Protein 6JDD (pdb70)

Nearest PDB structures (foldseek):
  6jdd-assembly1_A  TM=1.006E+00  e=9.313E-39  Streptomyces sp.
  6jls-assembly1_A  TM=8.413E-01  e=6.497E-11  Streptomyces olivoviridis
  7cfu-assembly1_H  TM=8.054E-01  e=1.277E-10  Streptomyces sparsogenes DSM 40356
  6tgv-assembly1_B  TM=8.167E-01  e=1.317E-09  Mycolicibacterium smegmatis MC2 155
  2ejb-assembly1_A  TM=6.716E-01  e=2.671E-06  Aquifex aeolicus

B-factor: mean 52.78, std 17.5, range [29.99, 150.94]

Secondary structure (DSSP, 8-state):
-----SSSEEEEEE-SSGGGGGHHHHHHHHHHH-TT-EEEEEE-TTGGGTS-HHHHHHH-SS-EEESSTT-TT--GGGGGT-STT-S-EEEEEE-HHHHHHHHTT--SSHHHHHHHH--S-EEEEE--S---HHHHHHHHHGGGSTTEEEPPP------HHHHHHHHHHHHHHTT-

GO terms:
  GO:0016831 carboxy-lyase activity (F, IDA)
  GO:0030651 peptide antibiotic biosynthetic process (P, IDA)

Radius of gyration: 14.7 Å; Cα contacts (8 Å, |Δi|>4): 371; chains: 1; bounding box: 42×34×40 Å

Organism: Streptomyces sp. (NCBI:txid1931)

Sequence (176 aa):
NVEKFEGAELHVHVTGSISAALVPWWIHWLREFQPELVVNVSVTPAASRFLAVRALRHLANGKVWVDSWDDPDVPPEVNSGKSGASECFLVFPATLDTVMRLAQGRADSPALMMLQLTDAPLVIADTFPGSNEIVENNVQTLKLRPNVEFAPRVEVGFNLPGALAAANRMRKEGRS

Solvent-accessible surface area: 8515 Å² total; per-residue (Å²): 204,80,73,101,2,104,10,68,22,0,0,0,0,0,1,21,19,124,22,0,46,97,0,23,153,61,0,85,57,0,58,121,58,6,88,110,1,51,0,4,0,0,0,10,72,29,0,46,188,80,21,50,21,176,40,0,103,153,53,6,63,18,142,9,0,30,4,34,112,131,34,132,73,26,16,115,48,1,85,70,4,114,2,44,68,17,50,0,2,1,1,1,0,0,25,47,92,6,0,23,44,4,14,99,47,113,36,72,9,0,0,0,50,0,0,39,82,7,135,24,16,0,0,0,1,14,20,43,133,39,67,74,135,126,13,94,94,28,41,118,59,7,169,151,46,133,18,16,56,61,3,65,105,115,178,54,0,35,17,1,33,12,0,0,28,2,0,0,88,18,48,103,118,71,170,139

Foldseek 3Di:
DFDAQPDQEAEEEEEQDLCLLVVLVVLLVNCVVPVRYQYEYEYEPNSCVNHPQVSCVVSGRFQYYYFAPPTPSLDPCLQQLDRVPHQEYEHQADELVNLLCLLVQHPRTSNSSNSSNDLHAYEYQYDYPDDDPVSVVSVVSCVVRVRYYYFDDVVGRNDVSSRSVVRSVSSVVVPD

InterPro domains:
  IPR003382 Flavoprotein [PF02441] (12-126)
  IPR036551 Flavin prenyltransferase-like [G3DSA:3.40.50.1950] (1-170)
  IPR036551 Flavin prenyltransferase-like [SSF52507] (6-155)
  IPR053797 Cypemycin cysteine dehydrogenase (decarboxylating)-like [NF033753] (2-182)

Structure (mmCIF, N/CA/C/O backbone):
data_6JDD
#
_entry.id   6JDD
#
_cell.length_a   229.456
_cell.length_b   229.456
_cell.length_c   229.456
_cell.angle_alpha   90.00
_cell.angle_beta   90.00
_cell.angle_gamma   90.00
#
_symmetry.space_group_name_H-M   'F 41 3 2'
#
loop_
_entity.id
_entity.type
_entity.pdbx_description
1 polymer 'Cypemycin cysteine dehydrogenase (decarboxylating)'
2 non-polymer 'FLAVIN-ADENINE DINUCLEOTIDE'
3 non-polymer DI(HYDROXYETHYL)ETHER
4 water water
#
loop_
_atom_site.group_PDB
_atom_site.id
_atom_site.type_symbol
_atom_site.label_atom_id
_atom_site.label_alt_id
_atom_site.label_comp_id
_atom_site.label_asym_id
_atom_site.label_entity_id
_atom_site.label_seq_id
_atom_site.pdbx_PDB_ins_code
_atom_site.Cartn_x
_atom_site.Cartn_y
_atom_site.Cartn_z
_atom_site.occupancy
_atom_site.B_iso_or_equiv
_atom_site.auth_seq_id
_atom_site.auth_comp_id
_atom_site.auth_asym_id
_atom_site.auth_atom_id
_atom_site.pdbx_PDB_model_num
ATOM 1 N N . ASN A 1 2 ? 2.476 9.844 53.221 1.00 109.17 2 ASN A N 1
ATOM 2 C CA . ASN A 1 2 ? 2.918 11.262 52.966 1.00 130.65 2 ASN A CA 1
ATOM 3 C C . ASN A 1 2 ? 2.359 11.735 51.613 1.00 111.30 2 ASN A C 1
ATOM 4 O O . ASN A 1 2 ? 2.949 12.655 51.008 1.00 112.29 2 ASN A O 1
ATOM 9 N N . VAL A 1 3 ? 1.223 11.183 51.178 1.00 100.13 3 VAL A N 1
ATOM 10 C CA . VAL A 1 3 ? 0.646 11.428 49.824 1.00 84.16 3 VAL A CA 1
ATOM 11 C C . VAL A 1 3 ? -0.423 12.524 49.955 1.00 77.79 3 VAL A C 1
ATOM 12 O O . VAL A 1 3 ? -1.348 12.332 50.734 1.00 82.08 3 VAL A O 1
ATOM 16 N N . GLU A 1 4 ? -0.284 13.642 49.240 1.00 72.16 4 GLU A N 1
ATOM 17 C CA . GLU A 1 4 ? -1.247 14.774 49.298 1.00 69.40 4 GLU A CA 1
ATOM 18 C C . GLU A 1 4 ? -1.832 15.041 47.910 1.00 76.03 4 GLU A C 1
ATOM 19 O O . GLU A 1 4 ? -1.203 14.672 46.895 1.00 77.31 4 GLU A O 1
ATOM 25 N N . LYS A 1 5 ? -2.997 15.685 47.908 1.00 71.68 5 LYS A N 1
ATOM 26 C CA . LYS A 1 5 ? -3.791 16.033 46.712 1.00 66.07 5 LYS A CA 1
ATOM 27 C C . LYS A 1 5 ? -3.193 17.266 46.047 1.00 68.77 5 LYS A C 1
ATOM 28 O O . LYS A 1 5 ? -2.677 18.128 46.765 1.00 74.83 5 LYS A O 1
ATOM 34 N N . PHE A 1 6 ? -3.285 17.338 44.722 1.00 64.72 6 PHE A N 1
ATOM 35 C CA . PHE A 1 6 ? -2.884 18.529 43.934 1.00 59.14 6 PHE A CA 1
ATOM 36 C C . PHE A 1 6 ? -3.928 19.623 44.150 1.00 59.39 6 PHE A C 1
ATOM 37 O O . PHE A 1 6 ? -5.083 19.350 43.899 1.00 62.48 6 PHE A O 1
ATOM 45 N N . GLU A 1 7 ? -3.543 20.826 44.567 1.00 70.40 7 GLU A N 1
ATOM 46 C CA . GLU A 1 7 ? -4.550 21.824 45.058 1.00 64.32 7 GLU A CA 1
ATOM 47 C C . GLU A 1 7 ? -5.171 22.595 43.888 1.00 61.06 7 GLU A C 1
ATOM 48 O O . GLU A 1 7 ? -6.060 23.428 44.130 1.00 64.89 7 GLU A O 1
ATOM 54 N N . GLY A 1 8 ? -4.731 22.353 42.656 1.00 63.33 8 GLY A N 1
ATOM 55 C CA . GLY A 1 8 ? -5.404 22.954 41.488 1.00 57.47 8 GLY A CA 1
ATOM 56 C C . GLY A 1 8 ? -6.554 22.101 40.964 1.00 53.04 8 GLY A C 1
ATOM 57 O O . GLY A 1 8 ? -6.764 20.982 41.498 1.00 50.56 8 GLY A O 1
ATOM 58 N N . ALA A 1 9 ? -7.221 22.605 39.910 1.00 51.44 9 ALA A N 1
ATOM 59 C CA . ALA A 1 9 ? -8.413 22.023 39.236 1.00 53.34 9 ALA A CA 1
ATOM 60 C C . ALA A 1 9 ? -8.018 21.109 38.056 1.00 61.07 9 ALA A C 1
ATOM 61 O O . ALA A 1 9 ? -8.666 20.073 37.878 1.00 61.38 9 ALA A O 1
ATOM 63 N N . GLU A 1 10 ? -6.942 21.449 37.360 1.00 53.14 10 GLU A N 1
ATOM 64 C CA . GLU A 1 10 ? -6.549 20.676 36.166 1.00 51.87 10 GLU A CA 1
ATOM 65 C C . GLU A 1 10 ? -5.029 20.614 36.056 1.00 54.65 10 GLU A C 1
ATOM 66 O O . GLU A 1 10 ? -4.401 21.595 36.396 1.00 58.36 10 GLU A O 1
ATOM 72 N N . LEU A 1 11 ? -4.474 19.452 35.719 1.00 50.51 11 LEU A N 1
ATOM 73 C CA . LEU A 1 11 ? -3.041 19.390 35.362 1.00 50.30 11 LEU A CA 1
ATOM 74 C C . LEU A 1 11 ? -2.858 18.648 34.037 1.00 49.40 11 LEU A C 1
ATOM 75 O O . LEU A 1 11 ? -3.804 18.206 33.481 1.00 46.28 11 LEU A O 1
ATOM 80 N N . HIS A 1 12 ? -1.639 18.626 33.540 1.00 45.04 12 HIS A N 1
ATOM 81 C CA . HIS A 1 12 ? -1.233 17.983 32.281 1.00 38.51 12 HIS A CA 1
ATOM 82 C C . HIS A 1 12 ? -0.089 17.032 32.570 1.00 42.26 12 HIS A C 1
ATOM 83 O O . HIS A 1 12 ? 0.836 17.432 33.292 1.00 44.06 12 HIS A O 1
ATOM 90 N N . VAL A 1 13 ? -0.182 15.825 32.026 1.00 41.43 13 VAL A N 1
ATOM 91 C CA . VAL A 1 13 ? 0.865 14.787 32.148 1.00 41.12 13 VAL A CA 1
ATOM 92 C C . VAL A 1 13 ? 1.436 14.576 30.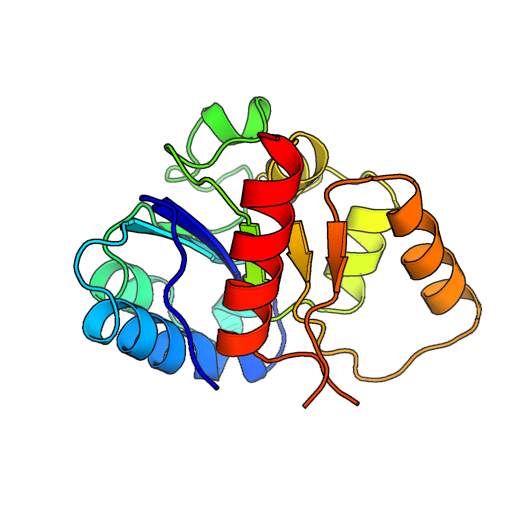754 1.00 41.82 13 VAL A C 1
ATOM 93 O O . VAL A 1 13 ? 0.691 14.319 29.840 1.00 42.20 13 VAL A O 1
ATOM 97 N N . HIS A 1 14 ? 2.740 14.749 30.620 1.00 40.06 14 HIS A N 1
ATOM 98 C CA . HIS A 1 14 ? 3.487 14.506 29.369 1.00 39.78 14 HIS A CA 1
ATOM 99 C C . HIS A 1 14 ? 4.303 13.235 29.545 1.00 37.86 14 HIS A C 1
ATOM 100 O O . HIS A 1 14 ? 5.160 13.187 30.457 1.00 36.24 14 HIS A O 1
ATOM 107 N N . VAL A 1 15 ? 3.967 12.225 28.753 1.00 33.23 15 VAL A N 1
ATOM 108 C CA . VAL A 1 15 ? 4.512 10.846 28.893 1.00 35.71 15 VAL A CA 1
ATOM 109 C C . VAL A 1 15 ? 5.552 10.635 27.803 1.00 35.75 15 VAL A C 1
ATOM 110 O O . VAL A 1 15 ? 5.213 10.847 26.624 1.00 36.73 15 VAL A O 1
ATOM 114 N N . THR A 1 16 ? 6.750 10.171 28.162 1.00 38.80 16 THR A N 1
ATOM 115 C CA . THR A 1 16 ? 7.896 10.020 27.221 1.00 36.30 16 THR A CA 1
ATOM 116 C C . THR A 1 16 ? 8.375 8.570 2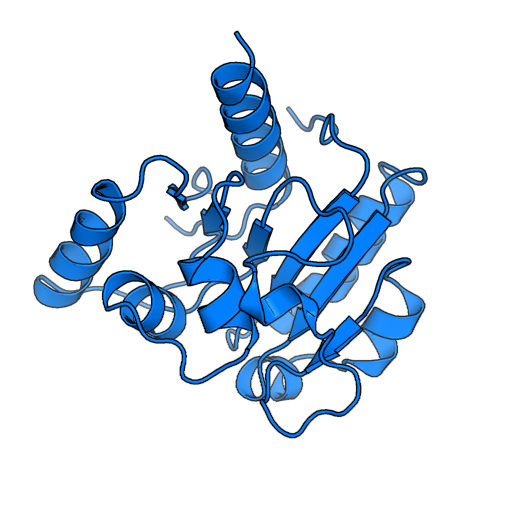7.263 1.00 33.69 16 THR A C 1
ATOM 117 O O . THR A 1 16 ? 7.991 7.870 28.137 1.00 35.86 16 THR A O 1
ATOM 121 N N . GLY A 1 17 ? 9.244 8.195 26.323 1.00 39.03 17 GLY A N 1
ATOM 122 C CA . GLY A 1 17 ? 9.536 6.820 25.875 1.00 36.56 17 GLY A CA 1
ATOM 123 C C . GLY A 1 17 ? 10.505 6.086 26.763 1.00 38.62 17 GLY A C 1
ATOM 124 O O . GLY A 1 17 ? 11.554 5.601 26.295 1.00 44.29 17 GLY A O 1
ATOM 125 N N . SER A 1 18 ? 10.138 5.886 27.997 1.00 39.19 18 SER A N 1
ATOM 126 C CA . SER A 1 18 ? 10.838 4.877 28.805 1.00 44.34 18 SER A CA 1
ATOM 127 C C . SER A 1 18 ? 9.848 3.764 29.125 1.00 44.00 18 SER A C 1
ATOM 128 O O . SER A 1 18 ? 8.605 3.971 29.067 1.00 43.69 18 SER A O 1
ATOM 131 N N . ILE A 1 19 ? 10.380 2.602 29.453 1.00 45.78 19 ILE A N 1
ATOM 132 C CA . ILE A 1 19 ? 9.552 1.414 29.782 1.00 48.57 19 ILE A CA 1
ATOM 133 C C . ILE A 1 19 ? 8.600 1.780 30.939 1.00 48.23 19 ILE A C 1
ATOM 134 O O . ILE A 1 19 ? 7.458 1.294 30.927 1.00 51.01 19 ILE A O 1
ATOM 139 N N . SER A 1 20 ? 8.955 2.712 31.823 1.00 41.63 20 SER A N 1
ATOM 140 C CA . SER A 1 20 ? 8.034 3.233 32.870 1.00 45.30 20 SER A CA 1
ATOM 141 C C . SER A 1 20 ? 6.746 3.788 32.249 1.00 45.11 20 SER A C 1
ATOM 142 O O . SER A 1 20 ? 5.770 3.928 32.967 1.00 44.68 20 SER A O 1
ATOM 145 N N . ALA A 1 21 ? 6.727 4.172 30.979 1.00 44.58 21 ALA A N 1
ATOM 146 C CA . ALA A 1 21 ? 5.477 4.704 30.392 1.00 42.00 21 ALA A CA 1
ATOM 147 C C . ALA A 1 21 ? 4.414 3.615 30.448 1.00 40.09 21 ALA A C 1
ATOM 148 O O . ALA A 1 21 ? 3.291 3.966 30.612 1.00 39.57 21 ALA A O 1
ATOM 150 N N . ALA A 1 22 ? 4.805 2.344 30.366 1.00 43.07 22 ALA A N 1
ATOM 151 C CA . ALA A 1 22 ? 3.875 1.192 30.451 1.00 47.15 22 ALA A CA 1
ATOM 152 C C . ALA A 1 22 ? 3.086 1.226 31.780 1.00 48.50 22 ALA A C 1
ATOM 153 O O . ALA A 1 22 ? 1.930 0.726 31.776 1.00 45.59 22 ALA A O 1
ATOM 155 N N . LEU A 1 23 ? 3.673 1.800 32.835 1.00 43.00 23 LEU A N 1
ATOM 156 C CA . LEU A 1 23 ? 3.101 1.873 34.202 1.00 40.18 23 LE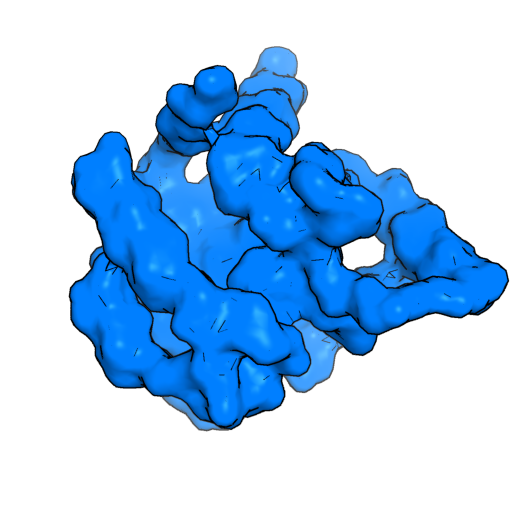U A CA 1
ATOM 157 C C . LEU A 1 23 ? 2.237 3.127 34.400 1.00 43.24 23 LEU A C 1
ATOM 158 O O . LEU A 1 23 ? 1.559 3.192 35.404 1.00 42.75 23 LEU A O 1
ATOM 163 N N . VAL A 1 24 ? 2.252 4.086 33.477 1.00 43.68 24 VAL A N 1
ATOM 164 C CA . VAL A 1 24 ? 1.552 5.383 33.635 1.00 38.95 24 VAL A CA 1
ATOM 165 C C . VAL A 1 24 ? 0.048 5.160 33.678 1.00 44.87 24 VAL A C 1
ATOM 166 O O . VAL A 1 24 ? -0.582 5.779 34.515 1.00 42.36 24 VAL A O 1
ATOM 170 N N . PRO A 1 25 ? -0.604 4.337 32.808 1.00 51.23 25 PRO A N 1
ATOM 171 C CA . PRO A 1 25 ? -2.060 4.155 32.901 1.00 51.69 25 PRO A CA 1
ATOM 172 C C . PRO A 1 25 ? -2.540 3.713 34.296 1.00 46.05 25 PRO A C 1
ATOM 173 O O . PRO A 1 25 ? -3.550 4.211 34.755 1.00 43.58 25 PRO A O 1
ATOM 177 N N . TRP A 1 26 ? -1.773 2.855 34.965 1.00 47.25 26 TRP A N 1
ATOM 178 C CA . TRP A 1 26 ? -2.047 2.493 36.384 1.00 50.20 26 TRP A CA 1
ATOM 179 C C . TRP A 1 26 ? -2.031 3.751 37.280 1.00 50.64 26 TRP A C 1
ATOM 180 O O . TRP A 1 26 ? -3.001 3.957 38.046 1.00 48.82 26 TRP A O 1
ATOM 191 N N . TRP A 1 27 ? -0.987 4.572 37.185 1.00 48.06 27 TRP A N 1
ATOM 192 C CA . TRP A 1 27 ? -0.875 5.838 37.959 1.00 49.58 27 TRP A CA 1
ATOM 193 C C . TRP A 1 27 ? -1.953 6.857 37.577 1.00 46.12 27 TRP A C 1
ATOM 194 O O . TRP A 1 27 ? -2.449 7.542 38.462 1.00 47.85 27 TRP A O 1
ATOM 205 N N . ILE A 1 28 ? -2.279 7.012 36.302 1.00 44.66 28 ILE A N 1
ATOM 206 C CA . ILE A 1 28 ? -3.417 7.889 35.888 1.00 47.16 28 ILE A CA 1
ATOM 207 C C . ILE A 1 28 ? -4.703 7.356 36.544 1.00 53.71 28 ILE A C 1
ATOM 208 O O . ILE A 1 28 ? -5.450 8.165 37.120 1.00 55.79 28 ILE A O 1
ATOM 213 N N . HIS A 1 29 ? -4.960 6.047 36.482 1.00 51.78 29 HIS A N 1
ATOM 214 C CA . HIS A 1 29 ? -6.143 5.430 37.125 1.00 49.36 29 HIS A CA 1
ATOM 215 C C . HIS A 1 29 ? -6.132 5.768 38.620 1.00 51.73 29 HIS A C 1
ATOM 216 O O . HIS A 1 29 ? -7.160 6.228 39.110 1.00 53.11 29 HIS A O 1
ATOM 223 N N . TRP A 1 30 ? -5.000 5.570 39.301 1.00 52.65 30 TRP A N 1
ATOM 224 C CA . TRP A 1 30 ? -4.798 5.934 40.738 1.00 52.15 30 TRP A CA 1
ATOM 225 C C . TRP A 1 30 ? -5.176 7.406 40.997 1.00 55.49 30 TRP A C 1
ATOM 226 O O . TRP A 1 30 ? -6.035 7.687 41.874 1.00 54.72 30 TRP A O 1
ATOM 237 N N . LEU A 1 31 ? -4.578 8.327 40.253 1.00 53.23 31 LEU A N 1
ATOM 238 C CA . LEU A 1 31 ? -4.864 9.768 40.430 1.00 55.00 31 LEU A CA 1
ATOM 239 C C . LEU A 1 31 ? -6.358 10.049 40.185 1.00 55.21 31 LEU A C 1
ATOM 240 O O . LEU A 1 31 ? -6.926 10.826 40.934 1.00 52.78 31 LEU A O 1
ATOM 245 N N . ARG A 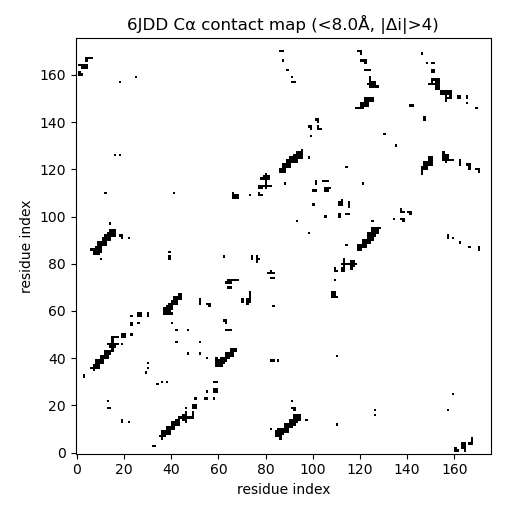1 32 ? -7.008 9.410 39.218 1.00 58.77 32 ARG A N 1
ATOM 246 C CA . ARG A 1 32 ? -8.462 9.655 38.950 1.00 62.93 32 ARG A CA 1
ATOM 247 C C . ARG A 1 32 ? -9.318 9.191 40.141 1.00 56.87 32 ARG A C 1
ATOM 248 O O . ARG A 1 32 ? -10.319 9.837 40.401 1.00 61.34 32 ARG A O 1
ATOM 256 N N . GLU A 1 33 ? -8.965 8.100 40.820 1.00 55.94 33 GLU A N 1
ATOM 257 C CA . GLU A 1 33 ? -9.738 7.571 41.976 1.00 66.84 33 GLU A CA 1
ATOM 258 C C . GLU A 1 33 ? -9.392 8.384 43.224 1.00 68.07 33 GLU A C 1
ATOM 259 O O . GLU A 1 33 ? -10.311 8.787 43.954 1.00 67.45 33 GLU A O 1
ATOM 265 N N . PHE A 1 34 ? -8.106 8.609 43.465 1.00 64.83 34 PHE A N 1
ATOM 266 C CA . PHE A 1 34 ? -7.622 9.462 44.575 1.00 60.48 34 PHE A CA 1
ATOM 267 C C . PHE A 1 34 ? -8.262 10.864 44.514 1.00 62.18 34 PHE A C 1
ATOM 268 O O . PHE A 1 34 ? -8.549 11.431 45.568 1.00 71.71 34 PHE A O 1
ATOM 276 N N . GLN A 1 35 ? -8.513 11.435 43.336 1.00 62.73 35 GLN A N 1
ATOM 277 C CA . GLN A 1 35 ? -8.940 12.862 43.243 1.00 61.43 35 GLN A CA 1
ATOM 278 C C . GLN A 1 35 ? -9.920 13.069 42.087 1.00 59.69 35 GLN A C 1
ATOM 279 O O . GLN A 1 35 ? -9.615 13.761 41.121 1.00 59.39 35 GLN A O 1
ATOM 285 N N . PRO A 1 36 ? -11.155 12.521 42.208 1.00 69.84 36 PRO A N 1
ATOM 286 C CA . PRO A 1 36 ? -12.126 12.480 41.105 1.00 64.83 36 PRO A CA 1
ATOM 287 C C . PRO A 1 36 ? -12.494 13.834 40.483 1.00 52.67 36 PRO A C 1
ATOM 288 O O . PRO A 1 36 ? -12.904 13.873 39.372 1.00 58.89 36 PRO A O 1
ATOM 292 N N . GLU A 1 37 ? -12.268 14.918 41.208 1.00 64.39 37 GLU A N 1
ATOM 293 C CA . GLU A 1 37 ? -12.664 16.258 40.712 1.00 67.86 37 GLU A CA 1
ATOM 294 C C . GLU A 1 37 ? -11.584 16.840 39.804 1.00 63.44 37 GLU A C 1
ATOM 295 O O . GLU A 1 37 ? -11.878 17.790 39.090 1.00 59.52 37 GLU A O 1
ATOM 301 N N . LEU A 1 38 ? -10.387 16.270 39.846 1.00 55.16 38 LEU A N 1
ATOM 302 C CA . LEU A 1 38 ? -9.233 16.759 39.057 1.00 53.41 38 LEU A CA 1
ATOM 303 C C . LEU A 1 38 ? -9.432 16.444 37.577 1.00 49.12 38 LEU A C 1
ATOM 304 O O . LEU A 1 38 ? -9.731 15.308 37.275 1.00 51.40 38 LEU A O 1
ATOM 309 N N . VAL A 1 39 ? -9.271 17.427 36.700 1.00 49.25 39 VAL A N 1
ATOM 310 C CA . VAL A 1 39 ? -9.195 17.193 35.231 1.00 54.45 39 VAL A CA 1
ATOM 311 C C . VAL A 1 39 ? -7.738 16.905 34.843 1.00 55.48 39 VAL A C 1
ATOM 312 O O . VAL A 1 39 ? -6.882 17.760 35.081 1.00 50.42 39 VAL A O 1
ATOM 316 N N . VAL A 1 40 ? -7.483 15.746 34.242 1.00 51.74 40 VAL A N 1
ATOM 317 C CA . VAL A 1 40 ? -6.125 15.276 33.870 1.00 43.38 40 VAL A CA 1
ATOM 318 C C . VAL A 1 40 ? -6.049 15.249 32.347 1.00 46.28 40 VAL A C 1
ATOM 319 O O . VAL A 1 40 ? -6.742 14.449 31.725 1.00 43.37 40 VAL A O 1
ATOM 323 N N . ASN A 1 41 ? -5.238 16.120 31.779 1.00 48.46 41 ASN A N 1
ATOM 324 C CA . ASN A 1 41 ? -4.863 16.098 30.345 1.00 46.65 41 ASN A CA 1
ATOM 325 C C . ASN A 1 41 ? -3.585 15.277 30.176 1.00 44.70 41 ASN A C 1
ATOM 326 O O . ASN A 1 41 ? -2.773 15.231 31.092 1.00 44.34 41 ASN A O 1
ATOM 331 N N . VAL A 1 42 ? -3.428 14.640 29.030 1.00 41.06 42 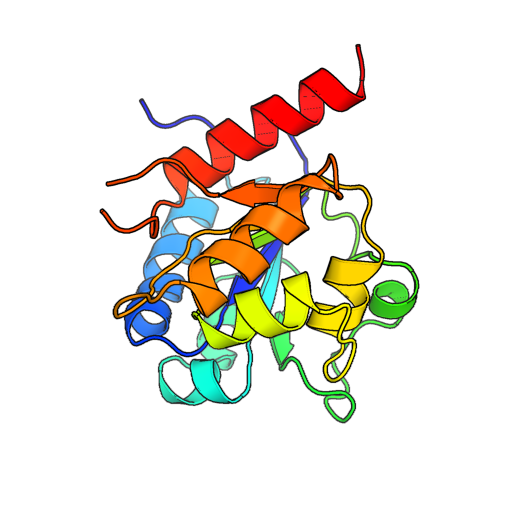VAL A N 1
ATOM 332 C CA . VAL A 1 42 ? -2.262 13.760 28.781 1.00 40.78 42 VAL A CA 1
ATOM 333 C C . VAL A 1 42 ? -1.780 13.930 27.343 1.00 42.00 42 VAL A C 1
ATOM 334 O O . VAL A 1 42 ? -2.599 13.909 26.406 1.00 43.67 42 VAL A O 1
ATOM 338 N N . SER A 1 43 ? -0.482 14.112 27.202 1.00 40.70 43 SER A N 1
ATOM 339 C CA . SER A 1 43 ? 0.233 14.090 25.901 1.00 42.39 43 SER A CA 1
ATOM 340 C C . SER A 1 43 ? 1.181 12.888 25.912 1.00 36.12 43 SER A C 1
ATOM 341 O O . SER A 1 43 ? 1.691 12.527 26.961 1.00 37.04 43 SER A O 1
ATOM 344 N N . VAL A 1 44 ? 1.365 12.254 24.781 1.00 36.56 44 VAL A N 1
ATOM 345 C CA . VAL A 1 44 ? 2.169 11.012 24.721 1.00 36.93 44 VAL A CA 1
ATOM 346 C C . VAL A 1 44 ? 3.080 11.113 23.501 1.00 36.22 44 VAL A C 1
ATOM 347 O O . VAL A 1 44 ? 2.597 11.343 22.416 1.00 41.27 44 VAL A O 1
ATOM 351 N N . THR A 1 45 ? 4.367 10.895 23.669 1.00 39.76 45 THR A N 1
ATOM 352 C CA . THR A 1 45 ? 5.345 10.985 22.562 1.00 45.70 45 THR A CA 1
ATOM 353 C C . THR A 1 45 ? 5.201 9.730 21.741 1.00 43.52 45 THR A C 1
ATOM 354 O O . THR A 1 45 ? 4.819 8.705 22.269 1.00 40.81 45 THR A O 1
ATOM 358 N N . PRO A 1 46 ? 5.517 9.802 20.436 1.00 48.30 46 PRO A N 1
ATOM 359 C CA . PRO A 1 46 ? 5.559 8.614 19.599 1.00 41.71 46 PRO A CA 1
ATOM 360 C C . PRO A 1 46 ? 6.314 7.470 20.328 1.00 41.88 46 PRO A C 1
ATOM 361 O O . PRO A 1 46 ? 5.836 6.396 20.390 1.00 49.66 46 PRO A O 1
ATOM 365 N N . ALA A 1 47 ? 7.500 7.748 20.858 1.00 46.02 47 ALA A N 1
ATOM 366 C CA . ALA A 1 47 ? 8.307 6.718 21.537 1.00 45.78 47 ALA A CA 1
ATOM 367 C C . ALA A 1 47 ? 7.448 6.086 22.626 1.00 46.58 47 ALA A C 1
ATOM 368 O O . ALA A 1 47 ? 7.392 4.873 22.728 1.00 47.97 47 ALA A O 1
ATOM 370 N N . ALA A 1 48 ? 6.817 6.889 23.470 1.00 41.59 48 ALA A N 1
ATOM 371 C CA . ALA A 1 48 ? 6.054 6.364 24.634 1.00 46.54 48 ALA A CA 1
ATOM 372 C C . ALA A 1 48 ? 4.885 5.510 24.134 1.00 48.28 48 ALA A C 1
ATOM 373 O O . ALA A 1 48 ? 4.443 4.600 24.836 1.00 49.23 48 ALA A O 1
ATOM 375 N N . SER A 1 49 ? 4.387 5.820 22.950 1.00 48.12 49 SER A N 1
ATOM 376 C CA . SER A 1 49 ? 3.221 5.138 22.340 1.00 53.06 49 SER A CA 1
ATOM 377 C C . SER A 1 49 ? 3.651 3.738 21.893 1.00 45.77 49 SER A C 1
ATOM 378 O O . SER A 1 49 ? 2.787 3.005 21.572 1.00 54.81 49 SER A O 1
ATOM 381 N N . ARG A 1 50 ? 4.927 3.386 21.948 1.00 45.50 50 ARG A N 1
ATOM 382 C CA . ARG A 1 50 ? 5.393 1.993 21.716 1.00 48.01 50 ARG A CA 1
ATOM 383 C C . ARG A 1 50 ? 5.327 1.219 23.028 1.00 50.78 50 ARG A C 1
ATOM 384 O O . ARG A 1 50 ? 5.550 0.021 22.969 1.00 49.53 50 ARG A O 1
ATOM 392 N N . PHE A 1 51 ? 5.143 1.900 24.167 1.00 49.48 51 PHE A N 1
ATOM 393 C CA . PHE A 1 51 ? 5.171 1.245 25.504 1.00 45.61 51 PHE A CA 1
ATOM 394 C C . PHE A 1 51 ? 3.811 1.306 26.193 1.00 41.31 51 PHE A C 1
ATOM 395 O O . PHE A 1 51 ? 3.612 0.576 27.179 1.00 42.92 51 PHE A O 1
ATOM 403 N N . LEU A 1 52 ? 2.907 2.134 25.685 1.00 39.88 52 LEU A N 1
ATOM 404 C CA . LEU A 1 52 ? 1.514 2.147 26.179 1.00 45.94 52 LEU A CA 1
ATOM 405 C C . LEU A 1 52 ? 0.557 2.398 25.018 1.00 45.13 52 LEU A C 1
ATOM 406 O O . LEU A 1 52 ? 1.025 2.641 23.913 1.00 45.95 52 LEU A O 1
ATOM 411 N N . ALA A 1 53 ? -0.744 2.300 25.274 1.00 43.42 53 ALA A N 1
ATOM 412 C CA . ALA A 1 53 ? -1.778 2.548 24.263 1.00 45.76 53 ALA A CA 1
ATOM 413 C C . ALA A 1 53 ? -2.447 3.888 24.582 1.00 45.65 53 ALA A C 1
ATOM 414 O O . ALA A 1 53 ? -3.038 4.037 25.674 1.00 46.93 53 ALA A O 1
ATOM 416 N N . VAL A 1 54 ? -2.399 4.817 23.630 1.00 45.27 54 VAL A N 1
ATOM 417 C CA . VAL A 1 54 ? -3.074 6.133 23.801 1.00 48.07 54 VAL A CA 1
ATOM 418 C C . VAL A 1 54 ? -4.569 5.901 24.055 1.00 48.30 54 VAL A C 1
ATOM 419 O O . VAL A 1 54 ? -5.172 6.691 24.830 1.00 44.77 54 VAL A O 1
ATOM 423 N N . ARG A 1 55 ? -5.148 4.902 23.381 1.00 52.95 55 ARG A N 1
ATOM 424 C CA . ARG A 1 55 ? -6.598 4.587 23.497 1.00 53.62 55 ARG A CA 1
ATOM 425 C C . ARG A 1 55 ? -6.972 4.375 24.968 1.00 44.32 55 ARG A C 1
ATOM 426 O O . ARG A 1 55 ? -8.008 4.920 25.398 1.00 43.49 55 ARG A O 1
ATOM 434 N N . ALA A 1 56 ? -6.157 3.612 25.701 1.00 39.72 56 ALA A N 1
ATOM 435 C CA . ALA A 1 56 ? -6.433 3.325 27.119 1.00 45.27 56 ALA A CA 1
ATOM 436 C C . ALA A 1 56 ? -6.456 4.640 27.933 1.00 50.65 56 ALA A C 1
ATOM 437 O O . ALA A 1 56 ? -7.336 4.787 28.815 1.00 47.28 56 ALA A O 1
ATOM 439 N N . LEU A 1 57 ? -5.584 5.597 27.624 1.00 47.40 57 LEU A N 1
ATOM 440 C CA . LEU A 1 57 ? -5.546 6.893 28.335 1.00 49.07 57 LEU A CA 1
ATOM 441 C C . LEU A 1 57 ? -6.806 7.699 27.999 1.00 46.02 57 LEU A C 1
ATOM 442 O O . LEU A 1 57 ? -7.307 8.424 28.872 1.00 49.78 57 LEU A O 1
ATOM 447 N N . ARG A 1 58 ? -7.255 7.646 26.751 1.00 50.75 58 ARG A N 1
ATOM 448 C CA . ARG A 1 58 ? -8.512 8.339 26.388 1.00 51.46 58 ARG A CA 1
ATOM 449 C C . ARG A 1 58 ? -9.625 7.860 27.330 1.00 49.37 58 ARG A C 1
ATOM 450 O O . ARG A 1 58 ? -10.494 8.669 27.629 1.00 52.92 58 ARG A O 1
ATOM 458 N N . HIS A 1 59 ? -9.616 6.599 27.764 1.00 48.91 59 HIS A N 1
ATOM 459 C CA . HIS A 1 59 ? -10.626 6.046 28.710 1.00 47.16 59 HIS A CA 1
ATOM 460 C C . HIS A 1 59 ? -10.272 6.441 30.146 1.00 53.96 59 HIS A C 1
ATOM 461 O O . HIS A 1 59 ? -11.150 6.888 30.865 1.00 54.22 59 HIS A O 1
ATOM 468 N N . LEU A 1 60 ? -9.021 6.316 30.567 1.00 51.03 60 LEU A N 1
ATOM 469 C CA . LEU A 1 60 ? -8.700 6.504 31.997 1.00 45.29 60 LEU A CA 1
ATOM 470 C C . LEU A 1 60 ? -8.638 7.992 32.355 1.00 48.34 60 LEU A C 1
ATOM 471 O O . LEU A 1 60 ? -8.895 8.306 33.500 1.00 52.35 60 LEU A O 1
ATOM 476 N N . ALA A 1 61 ? -8.297 8.871 31.415 1.00 54.72 61 ALA A N 1
ATOM 477 C CA . ALA A 1 61 ? -8.102 10.311 31.676 1.00 51.75 61 ALA A CA 1
ATOM 478 C C . ALA A 1 61 ? -9.361 11.064 31.283 1.00 47.56 61 ALA A C 1
ATOM 479 O O . ALA A 1 61 ? -9.889 10.786 30.229 1.00 54.73 61 ALA A O 1
ATOM 481 N N . ASN A 1 62 ? -9.740 12.058 32.062 1.00 50.85 62 ASN A N 1
ATOM 482 C CA . ASN A 1 62 ? -10.989 12.820 31.850 1.00 49.14 62 ASN A CA 1
ATOM 483 C C . ASN A 1 62 ? -10.734 14.095 31.047 1.00 49.05 62 ASN A C 1
ATOM 484 O O . ASN A 1 62 ? -11.688 14.729 30.680 1.00 49.70 62 ASN A O 1
ATOM 489 N N . GLY A 1 63 ? -9.480 14.471 30.817 1.00 50.60 63 GLY A N 1
ATOM 490 C CA . GLY A 1 63 ? -9.135 15.685 30.047 1.00 50.75 63 GLY A CA 1
ATOM 491 C C . GLY A 1 63 ? -8.833 15.345 28.605 1.00 45.38 63 GLY A C 1
ATOM 492 O O . GLY A 1 63 ? -9.180 14.276 28.219 1.00 57.94 63 GLY A O 1
ATOM 493 N N . LYS A 1 64 ? -8.170 16.215 27.852 1.00 45.72 64 LYS A N 1
ATOM 494 C CA . LYS A 1 64 ? -7.773 15.939 26.445 1.00 48.15 64 LYS A CA 1
ATOM 495 C C . LYS A 1 64 ? -6.583 14.992 26.421 1.00 46.22 64 LYS A C 1
ATOM 496 O O . LYS A 1 64 ? -5.716 15.077 27.334 1.00 45.76 64 LYS A O 1
ATOM 502 N N . VAL A 1 65 ? -6.572 14.100 25.445 1.00 41.92 65 VAL A N 1
ATOM 503 C CA . VAL A 1 65 ? -5.438 13.162 25.280 1.00 42.62 65 VAL A CA 1
ATOM 504 C C . VAL A 1 65 ? -4.976 13.303 23.845 1.00 45.84 65 VAL A C 1
ATOM 505 O O . VAL A 1 65 ? -5.811 13.344 22.968 1.00 48.22 65 VAL A O 1
ATOM 509 N N . TRP A 1 66 ? -3.683 13.460 23.642 1.00 45.06 66 TRP A N 1
ATOM 510 C CA . TRP A 1 66 ? -3.125 13.637 22.283 1.00 38.07 66 TRP A CA 1
ATOM 511 C C . TRP A 1 66 ? -1.704 13.090 22.167 1.00 41.87 66 TRP A C 1
ATOM 512 O O . TRP A 1 66 ? -0.959 13.023 23.165 1.00 46.57 66 TRP A O 1
ATOM 523 N N . VAL A 1 67 ? -1.377 12.671 20.960 1.00 41.72 67 VAL A N 1
ATOM 524 C CA . VAL A 1 67 ? -0.006 12.270 20.602 1.00 42.90 67 VAL A CA 1
ATOM 525 C C . VAL A 1 67 ? 0.778 13.544 20.322 1.00 45.80 67 VAL A C 1
ATOM 526 O O . VAL A 1 67 ? 0.222 14.467 19.687 1.00 41.76 67 VAL A O 1
ATOM 530 N N . ASP A 1 68 ? 1.993 13.591 20.862 1.00 40.60 68 ASP A N 1
ATOM 531 C CA . ASP A 1 68 ? 2.891 14.763 20.802 1.00 44.63 68 ASP A CA 1
ATOM 532 C C . ASP A 1 68 ? 3.537 14.857 19.390 1.00 43.13 68 ASP A C 1
ATOM 533 O O . ASP A 1 68 ? 4.687 14.436 19.183 1.00 39.76 68 ASP A O 1
ATOM 538 N N . SER A 1 69 ? 2.769 15.356 18.443 1.00 43.04 69 SER A N 1
ATOM 539 C CA . SER A 1 69 ? 3.197 15.365 16.997 1.00 49.04 69 SER A CA 1
ATOM 540 C C . SER A 1 69 ? 2.465 16.497 16.312 1.00 43.32 69 SER A C 1
ATOM 541 O O . SER A 1 69 ? 1.293 16.670 16.588 1.00 41.07 69 SER A O 1
ATOM 544 N N . TRP A 1 70 ? 3.176 17.260 15.505 1.00 49.70 70 TRP A N 1
ATOM 545 C CA . TRP A 1 70 ? 2.579 18.470 14.887 1.00 52.49 70 TRP A CA 1
ATOM 546 C C . TRP A 1 70 ? 1.481 18.105 13.886 1.00 51.88 70 TRP A C 1
ATOM 547 O O . TRP A 1 70 ? 0.659 18.986 13.648 1.00 59.56 70 TRP A O 1
ATOM 558 N N . ASP A 1 71 ? 1.485 16.868 13.372 1.00 54.67 71 ASP A N 1
ATOM 559 C CA . ASP A 1 71 ? 0.445 16.286 12.475 1.00 60.81 71 ASP A CA 1
ATOM 560 C C . ASP A 1 71 ? -0.723 15.630 13.206 1.00 58.13 71 ASP A C 1
ATOM 561 O O . ASP A 1 71 ? -1.621 15.198 12.543 1.00 69.40 71 ASP A O 1
ATOM 566 N N . ASP A 1 72 ? -0.716 15.470 14.512 1.00 59.23 72 ASP A N 1
ATOM 567 C CA . ASP A 1 72 ? -1.890 14.835 15.164 1.00 60.13 72 ASP A CA 1
ATOM 568 C C . ASP A 1 72 ? -3.017 15.861 15.188 1.00 62.59 72 ASP A C 1
ATOM 569 O O . ASP A 1 72 ? -2.832 17.001 15.609 1.00 67.65 72 ASP A O 1
ATOM 574 N N . PRO A 1 73 ? -4.209 15.530 14.666 1.00 71.94 73 PRO A N 1
ATOM 575 C CA . PRO A 1 73 ? -5.313 16.486 14.721 1.00 69.05 73 PRO A CA 1
ATOM 576 C C . PRO A 1 73 ? -5.870 16.780 16.129 1.00 55.32 73 PRO A C 1
ATOM 577 O O . PRO A 1 73 ? -6.571 17.733 16.297 1.00 64.73 73 PRO A O 1
ATOM 581 N N . ASP A 1 74 ? -5.544 15.994 17.143 1.00 60.40 74 ASP A N 1
ATOM 582 C CA . ASP A 1 74 ? -6.096 16.249 18.502 1.00 64.38 74 ASP A CA 1
ATOM 583 C C . ASP A 1 74 ? -5.262 17.302 19.235 1.00 59.51 74 ASP A C 1
ATOM 584 O O . ASP A 1 74 ? -5.666 17.702 20.356 1.00 51.32 74 ASP A O 1
ATOM 589 N N . VAL A 1 75 ? -4.136 17.721 18.659 1.00 58.87 75 VAL A N 1
ATOM 590 C CA . VAL A 1 75 ? -3.218 18.652 19.364 1.00 53.93 75 VAL A CA 1
ATOM 591 C C . VAL A 1 75 ? -3.960 19.966 19.543 1.00 46.34 75 VAL A C 1
ATOM 592 O O . VAL A 1 75 ? -4.361 20.575 18.561 1.00 54.91 75 VAL A O 1
ATOM 596 N N . PRO A 1 76 ? -4.180 20.440 20.783 1.00 47.57 76 PRO A N 1
ATOM 597 C CA . PRO A 1 76 ? -4.944 21.666 20.993 1.00 52.14 76 PRO A CA 1
ATOM 598 C C . PRO A 1 76 ? -4.139 22.877 20.557 1.00 52.57 76 PRO A C 1
ATOM 599 O O . PRO A 1 76 ? -2.920 22.881 20.656 1.00 53.96 76 PRO A O 1
ATOM 603 N N . PRO A 1 77 ? -4.796 23.918 20.022 1.00 57.66 77 PRO A N 1
ATOM 604 C CA . PRO A 1 77 ? -4.076 25.089 19.534 1.00 54.59 77 PRO A CA 1
ATOM 605 C C . PRO A 1 77 ? -3.290 25.859 20.605 1.00 52.10 77 PRO A C 1
ATOM 606 O O . PRO A 1 77 ? -2.248 26.394 20.253 1.00 56.23 77 PRO A O 1
ATOM 610 N N . GLU A 1 78 ? -3.761 25.849 21.855 1.00 45.16 78 GLU A N 1
ATOM 611 C CA . GLU A 1 78 ? -3.146 26.620 22.972 1.00 47.01 78 GLU A CA 1
ATOM 612 C C . GLU A 1 78 ? -1.761 26.097 23.390 1.00 51.34 78 GLU A C 1
ATOM 613 O O . GLU A 1 78 ? -1.101 26.789 24.190 1.00 51.35 78 GLU A O 1
ATOM 619 N N . VAL A 1 79 ? -1.285 24.978 22.840 1.00 46.52 79 VAL A N 1
ATOM 620 C CA . VAL A 1 79 ? 0.153 24.616 23.010 1.00 50.07 79 VAL A CA 1
ATOM 621 C C . VAL A 1 79 ? 1.021 25.807 22.554 1.00 48.37 79 VAL A C 1
ATOM 622 O O . VAL A 1 79 ? 2.080 26.008 23.144 1.00 47.98 79 VAL A O 1
ATOM 626 N N . ASN A 1 80 ? 0.619 26.583 21.553 1.00 48.93 80 ASN A N 1
ATOM 627 C CA . ASN A 1 80 ? 1.456 27.699 21.018 1.00 47.36 80 ASN A CA 1
ATOM 628 C C . ASN A 1 80 ? 1.398 28.913 21.972 1.00 47.57 80 ASN A C 1
ATOM 629 O O . ASN A 1 80 ? 2.056 29.902 21.664 1.00 53.79 80 ASN A O 1
ATOM 634 N N . SER A 1 81 ? 0.687 28.838 23.105 1.00 47.08 81 SER A N 1
ATOM 635 C CA . SER A 1 81 ? 0.716 29.861 24.190 1.00 42.69 81 SER A CA 1
ATOM 636 C C . SER A 1 81 ? 1.165 29.251 25.503 1.00 46.00 81 SER A C 1
ATOM 637 O O . SER A 1 81 ? 0.939 29.887 26.558 1.00 48.24 81 SER A O 1
ATOM 640 N N . GLY A 1 82 ? 1.689 28.034 25.464 1.00 44.71 82 GLY A N 1
ATOM 641 C CA . GLY A 1 82 ? 2.204 27.372 26.672 1.00 45.49 82 GLY A CA 1
ATOM 642 C C . GLY A 1 82 ? 1.105 26.886 27.580 1.00 43.68 82 GLY A C 1
ATOM 643 O O . GLY A 1 82 ? 1.335 26.810 28.787 1.00 48.97 82 GLY A O 1
ATOM 644 N N . LYS A 1 83 ? -0.027 26.493 27.011 1.00 44.25 83 LYS A N 1
ATOM 645 C CA . LYS A 1 83 ? -1.164 25.991 27.812 1.00 52.78 83 LYS A CA 1
ATOM 646 C C . LYS A 1 83 ? -1.591 24.600 27.342 1.00 51.01 83 LYS A 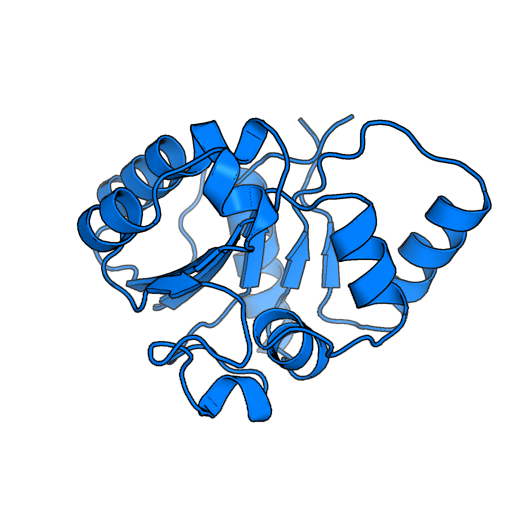C 1
ATOM 647 O O . LYS A 1 83 ? -1.246 24.183 26.208 1.00 49.88 83 LYS A O 1
ATOM 653 N N . SER A 1 84 ? -2.296 23.910 28.235 1.00 50.54 84 SER A N 1
ATOM 654 C CA . SER A 1 84 ? -3.029 22.645 27.981 1.00 49.30 84 SER A CA 1
ATOM 655 C C . SER A 1 84 ? -4.368 22.769 28.700 1.00 50.54 84 SER A C 1
ATOM 656 O O . SER A 1 84 ? -4.416 22.558 29.908 1.00 48.56 84 SER A O 1
ATOM 659 N N . GLY A 1 85 ? -5.401 23.183 27.974 1.00 46.80 85 GLY A N 1
ATOM 660 C CA . GLY A 1 85 ? -6.715 23.503 28.569 1.00 53.48 85 GLY A CA 1
ATOM 661 C C . GLY A 1 85 ? -6.557 24.547 29.666 1.00 50.68 85 GLY A C 1
ATOM 662 O O . GLY A 1 85 ? -6.021 25.622 29.382 1.00 50.91 85 GLY A O 1
ATOM 663 N N . ALA A 1 86 ? -6.980 24.227 30.887 1.00 47.91 86 ALA A N 1
ATOM 664 C CA . ALA A 1 86 ? -6.729 25.066 32.081 1.00 45.81 86 ALA A CA 1
ATOM 665 C C . ALA A 1 86 ? -5.770 24.368 33.047 1.00 51.70 86 ALA A C 1
ATOM 666 O O . ALA A 1 86 ? -5.921 24.599 34.261 1.00 54.39 86 ALA A O 1
ATOM 668 N N . SER A 1 87 ? -4.819 23.567 32.552 1.00 52.94 87 SER A N 1
ATOM 669 C CA . SER A 1 87 ? -3.769 22.923 33.399 1.00 52.10 87 SER A CA 1
ATOM 670 C C . SER A 1 87 ? -3.009 23.993 34.199 1.00 50.37 87 SER A C 1
ATOM 671 O O . SER A 1 87 ? -2.612 25.034 33.610 1.00 43.40 87 SER A O 1
ATOM 674 N N . GLU A 1 88 ? -2.807 23.711 35.483 1.00 47.21 88 GLU A N 1
ATOM 675 C CA . GLU A 1 88 ? -2.109 24.603 36.433 1.00 53.10 88 GLU A CA 1
ATOM 676 C C . GLU A 1 88 ? -0.721 24.051 36.764 1.00 52.45 88 GLU A C 1
ATOM 677 O O . GLU A 1 88 ? 0.071 24.743 37.426 1.00 57.53 88 GLU A O 1
ATOM 683 N N . CYS A 1 89 ? -0.424 22.825 36.373 1.00 49.95 89 CYS A N 1
ATOM 684 C CA . CYS A 1 89 ? 0.976 22.351 36.398 1.00 49.65 89 CYS A CA 1
ATOM 685 C C . CYS A 1 89 ? 1.189 21.336 35.275 1.00 46.98 89 CYS A C 1
ATOM 686 O O . CYS A 1 89 ? 0.225 20.942 34.629 1.00 47.48 89 CYS A O 1
ATOM 689 N N . PHE A 1 90 ? 2.442 20.990 35.031 1.00 43.34 90 PHE A N 1
ATOM 690 C CA . PHE A 1 90 ? 2.880 20.094 33.937 1.00 43.01 90 PHE A CA 1
ATOM 691 C C . PHE A 1 90 ? 3.862 19.089 34.517 1.00 42.24 90 PHE A C 1
ATOM 692 O O . PHE A 1 90 ? 4.849 19.498 35.095 1.00 46.53 90 PHE A O 1
ATOM 700 N N . LEU A 1 91 ? 3.519 17.814 34.441 1.00 43.96 91 LEU A N 1
ATOM 701 C CA . LEU A 1 91 ? 4.358 16.729 34.996 1.00 42.72 91 LEU A CA 1
ATOM 702 C C . LEU A 1 91 ? 4.878 15.940 33.803 1.00 44.13 91 LEU A C 1
ATOM 703 O O . LEU A 1 91 ? 4.065 15.443 33.052 1.00 48.90 91 LEU A O 1
ATOM 708 N N . VAL A 1 92 ? 6.188 15.856 33.645 1.00 39.19 92 VAL A N 1
ATOM 709 C CA . VAL A 1 92 ? 6.825 14.973 32.637 1.00 37.86 92 VAL A CA 1
ATOM 710 C C . VAL A 1 92 ? 7.111 13.626 33.311 1.00 41.16 92 VAL A C 1
ATOM 711 O O . VAL A 1 92 ? 8.013 13.532 34.115 1.00 41.42 92 VAL A O 1
ATOM 715 N N . PHE A 1 93 ? 6.294 12.633 32.995 1.00 44.38 93 PHE A N 1
ATOM 716 C CA . PHE A 1 93 ? 6.092 11.421 33.820 1.00 43.52 93 PHE A CA 1
ATOM 717 C C . PHE A 1 93 ? 5.880 10.232 32.902 1.00 44.27 93 PHE A C 1
ATOM 718 O O . PHE A 1 93 ? 4.817 10.125 32.303 1.00 47.40 93 PHE A O 1
ATOM 726 N N . PRO A 1 94 ? 6.895 9.390 32.635 1.00 38.85 94 PRO A N 1
ATOM 727 C CA . PRO A 1 94 ? 8.288 9.689 32.947 1.00 40.01 94 PRO A CA 1
ATOM 728 C C . PRO A 1 94 ? 8.982 10.630 31.955 1.00 43.26 94 PRO A C 1
ATOM 729 O O . PRO A 1 94 ? 8.417 10.931 30.916 1.00 35.89 94 PRO A O 1
ATOM 733 N N . ALA A 1 95 ? 10.198 11.065 32.308 1.00 46.03 95 ALA A N 1
ATOM 734 C CA . ALA A 1 95 ? 11.011 11.973 31.476 1.00 39.38 95 ALA A CA 1
ATOM 735 C C . ALA A 1 95 ? 12.275 11.261 31.081 1.00 36.25 95 ALA A C 1
ATOM 736 O O . ALA A 1 95 ? 13.051 10.964 31.927 1.00 39.73 95 ALA A O 1
ATOM 738 N N . THR A 1 96 ? 12.423 11.022 29.796 1.00 38.76 96 THR A N 1
ATOM 739 C CA . THR A 1 96 ? 13.674 10.474 29.223 1.00 40.72 96 THR A CA 1
ATOM 740 C C . THR A 1 96 ? 14.803 11.523 29.343 1.00 41.96 96 THR A C 1
ATOM 741 O O . THR A 1 96 ? 14.546 12.745 29.376 1.00 34.91 96 THR A O 1
ATOM 745 N N . LEU A 1 97 ? 16.024 11.023 29.253 1.00 41.72 97 LEU A N 1
ATOM 746 C CA . LEU A 1 97 ? 17.266 11.823 29.055 1.00 39.09 97 LEU A CA 1
ATOM 747 C C . LEU A 1 97 ? 17.072 12.755 27.865 1.00 40.94 97 LEU A C 1
ATOM 748 O O . LEU A 1 97 ? 17.261 13.956 28.059 1.00 35.44 97 LEU A O 1
ATOM 753 N N . ASP A 1 98 ? 16.572 12.224 26.742 1.00 38.10 98 ASP A N 1
ATOM 754 C CA . ASP A 1 98 ? 16.471 13.010 25.511 1.00 36.09 98 ASP A CA 1
ATOM 755 C C . ASP A 1 98 ? 15.412 14.105 25.686 1.00 32.64 98 ASP A C 1
ATOM 756 O O . ASP A 1 98 ? 15.588 15.184 25.125 1.00 34.08 98 ASP A O 1
ATOM 761 N N . THR A 1 99 ? 14.324 13.831 26.361 1.00 34.10 99 THR A N 1
ATOM 762 C CA . THR A 1 99 ? 13.254 14.861 26.474 1.00 41.36 99 THR A CA 1
ATOM 763 C C . THR A 1 99 ? 13.859 16.013 27.284 1.00 38.52 99 THR A C 1
ATOM 764 O O . THR A 1 99 ? 13.671 17.186 26.908 1.00 35.52 99 THR A O 1
ATOM 768 N N . VAL A 1 100 ? 14.605 15.679 28.332 1.00 39.74 100 VAL A N 1
ATOM 769 C CA . VAL A 1 100 ? 15.224 16.702 29.216 1.00 38.00 100 VAL A CA 1
ATOM 770 C C . VAL A 1 100 ? 16.316 17.482 28.480 1.00 36.53 100 VAL A C 1
ATOM 771 O O . VAL A 1 100 ? 16.330 18.674 28.636 1.00 33.57 100 VAL A O 1
ATOM 775 N N . MET A 1 101 ? 17.145 16.830 27.663 1.00 31.27 101 MET A N 1
ATOM 776 C CA . MET A 1 101 ? 18.107 17.552 26.810 1.00 30.35 101 MET A CA 1
ATOM 777 C C . MET A 1 101 ? 17.370 18.542 25.869 1.00 36.52 101 MET A C 1
ATOM 778 O O . MET A 1 101 ? 17.773 19.691 25.772 1.00 35.78 101 MET A O 1
ATOM 783 N N . ARG A 1 102 ? 16.305 18.073 25.211 1.00 34.47 102 ARG A N 1
ATOM 784 C CA . ARG A 1 102 ? 15.527 18.923 24.268 1.00 33.41 102 ARG A CA 1
ATOM 785 C C . ARG A 1 102 ? 14.953 20.139 25.007 1.00 33.45 102 ARG A C 1
ATOM 786 O O . ARG A 1 102 ? 14.947 21.239 24.419 1.00 36.04 102 ARG A O 1
ATOM 794 N N . LEU A 1 103 ? 14.491 19.938 26.245 1.00 35.40 103 LEU A N 1
ATOM 795 C CA . LEU A 1 103 ? 13.893 21.014 27.066 1.00 38.97 103 LEU A CA 1
ATOM 796 C C . LEU A 1 103 ? 14.983 22.024 27.453 1.00 36.01 103 LEU A C 1
ATOM 797 O O . LEU A 1 103 ? 14.806 23.207 27.264 1.00 33.50 103 LEU A O 1
ATOM 802 N N . ALA A 1 104 ? 16.104 21.512 27.934 1.00 36.71 104 ALA A N 1
ATOM 803 C CA . ALA A 1 104 ? 17.303 22.279 28.314 1.00 39.82 104 ALA A CA 1
ATOM 804 C C . ALA A 1 104 ? 17.853 23.063 27.128 1.00 38.99 104 ALA A C 1
ATOM 805 O O . ALA A 1 104 ? 18.641 23.955 27.356 1.00 39.46 104 ALA A O 1
ATOM 807 N N . GLN A 1 105 ? 17.490 22.704 25.900 1.00 37.08 105 GLN A N 1
ATOM 808 C CA . GLN A 1 105 ? 18.120 23.318 24.719 1.00 34.58 105 GLN A CA 1
ATOM 809 C C . GLN A 1 105 ? 17.096 24.193 23.988 1.00 36.00 105 GLN A C 1
ATOM 810 O O . GLN A 1 105 ? 17.362 24.615 22.847 1.00 38.11 105 GLN A O 1
ATOM 816 N N . GLY A 1 106 ? 15.951 24.423 24.595 1.00 32.80 106 GLY A N 1
ATOM 817 C CA . GLY A 1 106 ? 14.971 25.352 23.997 1.00 39.17 106 GLY A CA 1
ATOM 818 C C . GLY A 1 106 ? 14.251 24.790 22.777 1.00 37.41 106 GLY A C 1
ATOM 819 O O . GLY A 1 106 ? 13.538 25.539 22.124 1.00 35.21 106 GLY A O 1
ATOM 820 N N . ARG A 1 107 ? 14.322 23.491 22.556 1.00 38.93 107 ARG A N 1
ATOM 821 C CA . ARG A 1 107 ? 13.728 22.867 21.353 1.00 37.61 107 ARG A CA 1
ATOM 822 C C . ARG A 1 107 ? 12.196 22.923 21.433 1.00 35.97 107 ARG A C 1
ATOM 823 O O . ARG A 1 107 ? 11.623 22.787 22.513 1.00 36.64 107 ARG A O 1
ATOM 831 N N . ALA A 1 108 ? 11.578 23.173 20.266 1.00 37.15 108 ALA A N 1
ATOM 832 C CA . ALA A 1 108 ? 10.114 23.161 20.082 1.00 37.37 108 ALA A CA 1
ATOM 833 C C . ALA A 1 108 ? 9.756 22.254 18.903 1.00 36.62 108 ALA A C 1
ATOM 834 O O . ALA A 1 108 ? 8.882 22.651 18.139 1.00 38.85 108 ALA A O 1
ATOM 836 N N . ASP A 1 109 ? 10.414 21.099 18.765 1.00 37.77 109 ASP A N 1
ATOM 837 C CA . ASP A 1 109 ? 10.235 20.198 17.577 1.00 44.08 109 ASP A CA 1
ATOM 838 C C . ASP A 1 109 ? 9.053 19.218 17.790 1.00 44.28 109 ASP A C 1
ATOM 839 O O . ASP A 1 109 ? 8.900 18.218 17.028 1.00 43.71 109 ASP A O 1
ATOM 844 N N . SER A 1 110 ? 8.276 19.441 18.843 1.00 39.14 110 SER A N 1
ATOM 845 C CA . SER A 1 110 ? 7.014 18.723 19.107 1.00 40.22 110 SER A CA 1
ATOM 846 C C . SER A 1 110 ? 6.097 19.695 19.813 1.00 39.14 110 SER A C 1
ATOM 847 O O . SER A 1 110 ? 6.533 20.643 20.404 1.00 37.11 110 SER A O 1
ATOM 850 N N . PRO A 1 111 ? 4.786 19.591 19.644 1.00 42.94 111 PRO A N 1
ATOM 851 C CA . PRO A 1 111 ? 3.899 20.582 20.258 1.00 38.27 111 PRO A CA 1
ATOM 852 C C . PRO A 1 111 ? 3.963 20.592 21.783 1.00 36.14 111 PRO A C 1
ATOM 853 O O . PRO A 1 111 ? 3.774 21.615 22.310 1.00 40.98 111 PRO A O 1
ATOM 857 N N . ALA A 1 112 ? 4.203 19.446 22.434 1.00 35.80 112 ALA A N 1
ATOM 858 C CA . ALA A 1 112 ? 4.390 19.356 23.904 1.00 39.02 112 ALA A CA 1
ATOM 859 C C . ALA A 1 112 ? 5.645 20.139 24.286 1.00 38.73 112 ALA A C 1
ATOM 860 O O . ALA A 1 112 ? 5.660 20.794 25.301 1.00 35.66 112 ALA A O 1
ATOM 862 N N . LEU A 1 113 ? 6.684 20.086 23.469 1.00 41.96 113 LEU A N 1
ATOM 863 C CA . LEU A 1 113 ? 7.900 20.844 23.832 1.00 40.35 113 LEU A CA 1
ATOM 864 C C . LEU A 1 113 ? 7.687 22.338 23.609 1.00 38.78 113 LEU A C 1
ATOM 865 O O . LEU A 1 113 ? 8.193 23.088 24.409 1.00 39.80 113 LEU A O 1
ATOM 870 N N . MET A 1 114 ? 6.967 22.736 22.562 1.00 37.59 114 MET A N 1
ATOM 871 C CA . MET A 1 114 ? 6.603 24.164 22.414 1.00 39.75 114 MET A CA 1
ATOM 872 C C . MET A 1 114 ? 5.892 24.585 23.710 1.00 41.53 114 MET A C 1
ATOM 873 O O . MET A 1 114 ? 6.272 25.569 24.306 1.00 43.62 114 MET A O 1
ATOM 878 N N . MET A 1 115 ? 4.915 23.778 24.115 1.00 42.50 115 MET A N 1
ATOM 879 C CA . MET A 1 115 ? 4.061 24.027 25.289 1.00 38.83 115 MET A CA 1
ATOM 880 C C . MET A 1 115 ? 4.940 24.181 26.528 1.00 38.12 115 MET A C 1
ATOM 881 O O . MET A 1 115 ? 4.781 25.158 27.232 1.00 38.94 115 MET A O 1
ATOM 886 N N . LEU A 1 116 ? 5.865 23.253 26.756 1.00 34.05 116 LEU A N 1
ATOM 887 C CA . LEU A 1 116 ? 6.712 23.246 27.959 1.00 35.84 116 LEU A CA 1
ATOM 888 C C . LEU A 1 116 ? 7.700 24.432 27.895 1.00 42.15 116 LEU A C 1
ATOM 889 O O . LEU A 1 116 ? 8.037 24.961 28.944 1.00 42.25 116 LEU A O 1
ATOM 894 N N . GLN A 1 117 ? 8.166 24.829 26.698 1.00 41.34 117 GLN A N 1
ATOM 895 C CA . GLN A 1 117 ? 9.011 26.034 26.563 1.00 40.02 117 GLN A CA 1
ATOM 896 C C . GLN A 1 117 ? 8.201 27.275 26.977 1.00 43.02 117 GLN A C 1
ATOM 897 O O . GLN A 1 117 ? 8.803 28.184 27.572 1.00 42.52 117 GLN A O 1
ATOM 903 N N . LEU A 1 118 ? 6.907 27.363 26.679 1.00 40.63 118 LEU A N 1
ATOM 904 C CA . LEU A 1 118 ? 6.185 28.648 26.794 1.00 39.37 118 LEU A CA 1
ATOM 905 C C . LEU A 1 118 ? 5.478 28.753 28.147 1.00 40.14 118 LEU A C 1
ATOM 906 O O . LEU A 1 118 ? 5.135 29.862 28.576 1.00 43.94 118 LEU A O 1
ATOM 911 N N . THR A 1 119 ? 5.267 27.654 28.841 1.00 43.34 119 THR A N 1
ATOM 912 C CA . THR A 1 119 ? 4.478 27.726 30.088 1.00 45.47 119 THR A CA 1
ATOM 913 C C . THR A 1 119 ? 5.290 28.501 31.136 1.00 49.03 119 THR A C 1
ATOM 914 O O . THR A 1 119 ? 6.536 28.395 31.146 1.00 46.97 119 THR A O 1
ATOM 918 N N . ASP A 1 120 ? 4.571 29.230 31.982 1.00 50.56 120 ASP A N 1
ATOM 919 C CA . ASP A 1 120 ? 5.063 29.811 33.261 1.00 50.47 120 ASP A CA 1
ATOM 920 C C . ASP A 1 120 ? 4.651 28.944 34.445 1.00 51.17 120 ASP A C 1
ATOM 921 O O . ASP A 1 120 ? 5.145 29.215 35.541 1.00 49.62 120 ASP A O 1
ATOM 926 N N . ALA A 1 121 ? 3.741 27.994 34.254 1.00 48.34 121 ALA A N 1
ATOM 927 C CA . ALA A 1 121 ? 3.216 27.162 35.355 1.00 43.53 121 ALA A CA 1
ATOM 928 C C . ALA A 1 121 ? 4.336 26.265 35.884 1.00 41.11 121 ALA A C 1
ATOM 929 O O . ALA A 1 121 ? 5.338 26.001 35.212 1.00 43.47 121 ALA A O 1
ATOM 931 N N . PRO A 1 122 ? 4.186 25.751 37.125 1.00 42.12 122 PRO A N 1
ATOM 932 C CA . PRO A 1 122 ? 5.104 24.744 37.650 1.00 41.87 122 PRO A CA 1
ATOM 933 C C . PRO A 1 122 ? 5.247 23.553 36.693 1.00 46.49 122 PRO A C 1
ATOM 934 O O . PRO A 1 122 ? 4.294 23.029 36.241 1.00 44.82 122 PRO A O 1
ATOM 938 N N . LEU A 1 123 ? 6.488 23.205 36.401 1.00 52.47 123 LEU A N 1
ATOM 939 C CA . LEU A 1 123 ? 6.881 22.116 35.484 1.00 40.34 123 LEU A CA 1
ATOM 940 C C . LEU A 1 123 ? 7.737 21.159 36.277 1.00 40.47 123 LEU A C 1
ATOM 941 O O . LEU A 1 123 ? 8.821 21.540 36.631 1.00 45.79 123 LEU A O 1
ATOM 946 N N . VAL A 1 124 ? 7.251 19.962 36.535 1.00 44.24 124 VAL A N 1
ATOM 947 C CA . VAL A 1 124 ? 7.983 18.951 37.342 1.00 41.61 124 VAL A CA 1
ATOM 948 C C . VAL A 1 124 ? 8.409 17.804 36.443 1.00 38.05 124 VAL A C 1
ATOM 949 O O . VAL A 1 124 ? 7.623 17.321 35.669 1.00 41.96 124 VAL A O 1
ATOM 953 N N . ILE A 1 125 ? 9.638 17.374 36.630 1.00 38.92 125 ILE A N 1
ATOM 954 C CA . ILE A 1 125 ? 10.298 16.388 35.745 1.00 40.52 125 ILE A CA 1
ATOM 955 C C . ILE A 1 125 ? 10.575 15.138 36.565 1.00 45.21 125 ILE A C 1
ATOM 956 O O . ILE A 1 125 ? 11.450 15.170 37.472 1.00 41.48 125 ILE A O 1
ATOM 961 N N . ALA A 1 126 ? 9.856 14.086 36.216 1.00 40.05 126 ALA A N 1
ATOM 962 C CA . ALA A 1 126 ? 10.007 12.769 36.831 1.00 40.62 126 ALA A CA 1
ATOM 963 C C . ALA A 1 126 ? 10.946 11.975 35.933 1.00 43.81 126 ALA A C 1
ATOM 964 O O . ALA A 1 126 ? 10.504 11.083 35.217 1.00 50.25 126 ALA A O 1
ATOM 966 N N . ASP A 1 127 ? 12.230 12.317 36.025 1.00 46.80 127 ASP A N 1
ATOM 967 C CA . ASP A 1 127 ? 13.301 11.759 35.175 1.00 45.19 127 ASP A CA 1
ATOM 968 C C . ASP A 1 127 ? 13.430 10.249 35.438 1.00 45.37 127 ASP A C 1
ATOM 969 O O . ASP A 1 127 ? 13.418 9.815 36.593 1.00 46.85 127 ASP A O 1
ATOM 974 N N . THR A 1 128 ? 13.638 9.520 34.347 1.00 51.06 128 THR A N 1
ATOM 975 C CA . THR A 1 128 ? 14.059 8.098 34.294 1.00 48.75 128 THR A CA 1
ATOM 976 C C . THR A 1 128 ? 15.255 8.027 33.345 1.00 47.24 128 THR A C 1
ATOM 977 O O . THR A 1 128 ? 15.034 7.650 32.214 1.00 51.72 128 THR A O 1
ATOM 981 N N . PHE A 1 129 ? 16.461 8.412 33.785 1.00 53.25 129 PHE A N 1
ATOM 982 C CA . PHE A 1 129 ? 17.707 8.372 32.960 1.00 50.85 129 PHE A CA 1
ATOM 983 C C . PHE A 1 129 ? 18.377 7.022 33.155 1.00 46.18 129 PHE A C 1
ATOM 984 O O . PHE A 1 129 ? 18.596 6.599 34.258 1.00 47.58 129 PHE A O 1
ATOM 992 N N . PRO A 1 130 ? 18.857 6.352 32.107 1.00 49.00 130 PRO A N 1
ATOM 993 C CA . PRO A 1 130 ? 19.641 5.146 32.306 1.00 45.44 130 PRO A CA 1
ATOM 994 C C . PRO A 1 130 ? 20.989 5.431 32.992 1.00 48.39 130 PRO A C 1
ATOM 995 O O . PRO A 1 130 ? 21.621 4.502 33.460 1.00 49.58 130 PRO A O 1
ATOM 999 N N . GLY A 1 131 ? 21.425 6.691 32.992 1.00 48.88 131 GLY A N 1
ATOM 1000 C CA . GLY A 1 131 ? 22.811 7.075 33.302 1.00 48.11 131 GLY A CA 1
ATOM 1001 C C . GLY A 1 131 ? 23.079 8.531 32.931 1.00 54.76 131 GLY A C 1
ATOM 1002 O O . GLY A 1 131 ? 22.106 9.266 32.561 1.00 48.81 131 GLY A O 1
ATOM 1003 N N . SER A 1 132 ? 24.340 8.975 33.072 1.00 48.30 132 SER A N 1
ATOM 1004 C CA . SER A 1 132 ? 24.686 10.404 32.890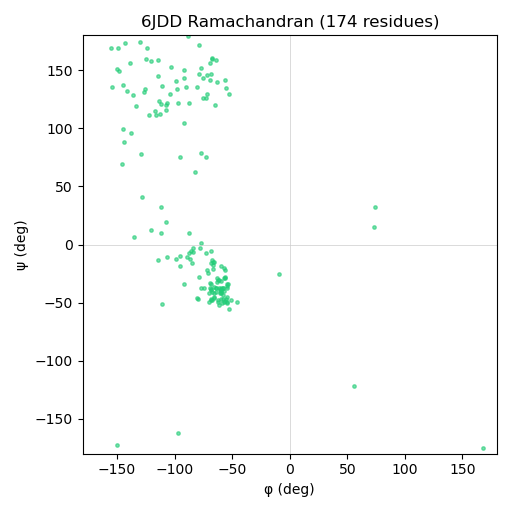 1.00 43.91 132 SER A CA 1
ATOM 1005 C C . SER A 1 132 ? 26.151 10.595 32.497 1.00 41.62 132 SER A C 1
ATOM 1006 O O . SER A 1 132 ? 26.910 9.661 32.435 1.00 41.68 132 SER A O 1
ATOM 1009 N N . ASN A 1 133 ? 26.494 11.804 32.097 1.00 44.54 133 ASN A N 1
ATOM 1010 C CA . ASN A 1 133 ? 27.912 12.196 31.934 1.00 41.25 133 ASN A CA 1
ATOM 1011 C C . ASN A 1 133 ? 27.987 13.691 32.222 1.00 39.89 133 ASN A C 1
ATOM 1012 O O . ASN A 1 133 ? 26.965 14.283 32.554 1.00 42.99 133 ASN A O 1
ATOM 1017 N N . GLU A 1 134 ? 29.133 14.291 31.986 1.00 37.17 134 GLU A N 1
ATOM 1018 C CA . GLU A 1 134 ? 29.403 15.704 32.367 1.00 46.66 134 GLU A CA 1
ATOM 1019 C C . GLU A 1 134 ? 28.549 16.651 31.511 1.00 45.40 134 GLU A C 1
ATOM 1020 O O . GLU A 1 134 ? 28.102 17.704 32.041 1.00 47.64 134 GLU A O 1
ATOM 1026 N N . ILE A 1 135 ? 28.315 16.274 30.260 1.00 37.43 135 ILE A N 1
ATOM 1027 C CA . ILE A 1 135 ? 27.607 17.137 29.299 1.00 36.74 135 ILE A CA 1
ATOM 1028 C C . ILE A 1 135 ? 26.116 17.084 29.604 1.00 40.41 135 ILE A C 1
ATOM 1029 O O . ILE A 1 135 ? 25.463 18.117 29.594 1.00 44.75 135 ILE A O 1
ATOM 1034 N N . VAL A 1 136 ? 25.621 15.920 29.978 1.00 38.00 136 VAL A N 1
ATOM 1035 C CA . VAL A 1 136 ? 24.197 15.775 30.402 1.00 40.83 136 VAL A CA 1
ATOM 1036 C C . VAL A 1 136 ? 23.953 16.630 31.658 1.00 39.18 136 VAL A C 1
ATOM 1037 O O . VAL A 1 136 ? 22.977 17.347 31.724 1.00 41.69 136 VAL A O 1
ATOM 1041 N N . GLU A 1 137 ? 24.834 16.525 32.641 1.00 41.86 137 GLU A N 1
ATOM 1042 C CA . GLU A 1 137 ? 24.718 17.237 33.937 1.00 41.95 137 GLU A CA 1
ATOM 1043 C C . GLU A 1 137 ? 24.704 18.741 33.627 1.00 37.61 137 GLU A C 1
ATOM 1044 O O . GLU A 1 137 ? 23.950 19.440 34.298 1.00 41.87 137 GLU A O 1
ATOM 1050 N N . ASN A 1 138 ? 25.491 19.198 32.645 1.00 34.01 138 ASN A N 1
ATOM 1051 C CA . ASN A 1 138 ? 25.515 20.650 32.338 1.00 39.89 138 ASN A CA 1
ATOM 1052 C C . ASN A 1 138 ? 24.174 21.108 31.798 1.00 40.28 138 ASN A C 1
ATOM 1053 O O . ASN A 1 138 ? 23.695 22.190 32.221 1.00 40.67 138 ASN A O 1
ATOM 1058 N N . ASN A 1 139 ? 23.632 20.347 30.872 1.00 41.72 139 ASN A N 1
ATOM 1059 C CA . ASN A 1 139 ? 22.279 20.574 30.272 1.00 41.50 139 ASN A CA 1
ATOM 1060 C C . ASN A 1 139 ? 21.154 20.538 31.335 1.00 36.90 139 ASN A C 1
ATOM 1061 O O . ASN A 1 139 ? 20.299 21.417 31.300 1.00 39.34 139 ASN A O 1
ATOM 1066 N N . VAL A 1 140 ? 21.205 19.617 32.280 1.00 36.61 140 VAL A N 1
ATOM 1067 C CA . VAL A 1 140 ? 20.311 19.642 33.483 1.00 38.84 140 VAL A CA 1
ATOM 1068 C C . VAL A 1 140 ? 20.482 20.915 34.352 1.00 43.56 140 VAL A C 1
ATOM 1069 O O . VAL A 1 140 ? 19.427 21.429 34.828 1.00 38.38 140 VAL A O 1
ATOM 1073 N N . GLN A 1 141 ? 21.733 21.384 34.578 1.00 44.13 141 GLN A N 1
ATOM 1074 C CA . GLN A 1 141 ? 22.003 22.650 35.318 1.00 43.85 141 GLN A CA 1
ATOM 1075 C C . GLN A 1 141 ? 21.317 23.786 34.544 1.00 41.51 141 GLN A C 1
ATOM 1076 O O . GLN A 1 141 ? 20.803 24.735 35.194 1.00 46.99 141 GLN A O 1
ATOM 1082 N N . THR A 1 142 ? 21.377 23.771 33.224 1.00 34.61 142 THR A N 1
ATOM 1083 C CA . THR A 1 142 ? 20.828 24.889 32.411 1.00 33.60 142 THR A CA 1
ATOM 1084 C C . THR A 1 142 ? 19.356 25.130 32.738 1.00 42.70 142 THR A C 1
ATOM 1085 O O . THR A 1 142 ? 18.871 26.289 32.621 1.00 38.99 142 THR A O 1
ATOM 1089 N N . LEU A 1 143 ? 18.660 24.089 33.168 1.00 42.43 143 LEU A N 1
ATOM 1090 C CA . LEU A 1 143 ? 17.227 24.252 33.484 1.00 43.18 143 LEU A CA 1
ATOM 1091 C C . LEU A 1 143 ? 17.003 25.140 34.729 1.00 45.79 143 LEU A C 1
ATOM 1092 O O . LEU A 1 143 ? 15.891 25.670 34.861 1.00 46.71 143 LEU A O 1
ATOM 1097 N N . LYS A 1 144 ? 18.011 25.401 35.577 1.00 43.12 144 LYS A N 1
ATOM 1098 C CA . LYS A 1 144 ? 17.834 26.361 36.694 1.00 45.11 144 LYS A CA 1
ATOM 1099 C C . LYS A 1 144 ? 17.635 27.786 36.173 1.00 44.57 144 LYS A C 1
ATOM 1100 O O . LYS A 1 144 ? 17.165 28.610 36.968 1.00 47.26 144 LYS A O 1
ATOM 1106 N N . LEU A 1 145 ? 17.924 28.090 34.901 1.00 42.40 145 LEU A N 1
ATOM 1107 C CA . LEU A 1 145 ? 17.621 29.442 3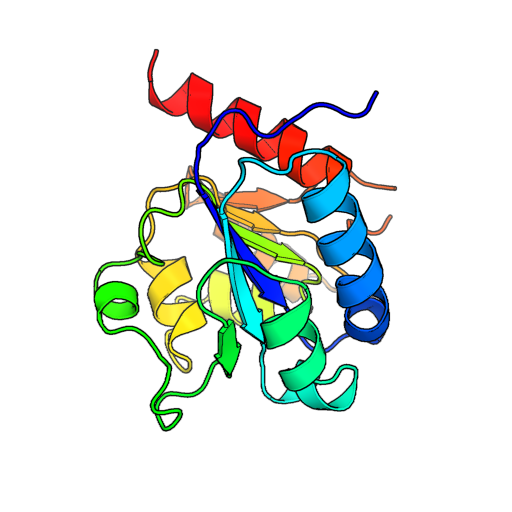4.344 1.00 44.67 145 LEU A CA 1
ATOM 1108 C C . LEU A 1 145 ? 16.104 29.696 34.288 1.00 50.83 145 LEU A C 1
ATOM 1109 O O . LEU A 1 145 ? 15.678 30.881 34.091 1.00 49.87 145 LEU A O 1
ATOM 1114 N N . ARG A 1 146 ? 15.317 28.630 34.427 1.00 45.50 146 ARG A N 1
ATOM 1115 C CA . ARG A 1 146 ? 13.844 28.728 34.390 1.00 48.72 146 ARG A CA 1
ATOM 1116 C C . ARG A 1 146 ? 13.319 28.525 35.799 1.00 46.33 146 ARG A C 1
ATOM 1117 O O . ARG A 1 146 ? 13.503 27.475 36.405 1.00 47.00 146 ARG A O 1
ATOM 1125 N N . PRO A 1 147 ? 12.613 29.531 36.346 1.00 49.00 147 PRO A N 1
ATOM 1126 C CA . PRO A 1 147 ? 12.213 29.469 37.742 1.00 46.43 147 PRO A CA 1
ATOM 1127 C C . PRO A 1 147 ? 11.114 28.430 37.969 1.00 47.92 147 PRO A C 1
ATOM 1128 O O . PRO A 1 147 ? 11.005 27.921 39.017 1.00 48.08 147 PRO A O 1
ATOM 1132 N N . ASN A 1 148 ? 10.342 28.095 36.951 1.00 50.48 148 ASN A N 1
ATOM 1133 C CA . ASN A 1 148 ? 9.167 27.202 37.133 1.00 43.69 148 ASN A CA 1
ATOM 1134 C C . ASN A 1 148 ? 9.564 25.722 37.045 1.00 44.74 148 ASN A C 1
ATOM 1135 O O . ASN A 1 148 ? 8.709 24.893 37.256 1.00 51.30 148 ASN A O 1
ATOM 1140 N N . VAL A 1 149 ? 10.805 25.377 36.729 1.00 44.72 149 VAL A N 1
ATOM 1141 C CA . VAL A 1 149 ? 11.158 23.956 36.467 1.00 43.35 149 VAL A CA 1
ATOM 1142 C C . VAL A 1 149 ? 11.767 23.333 37.711 1.00 43.49 149 VAL A C 1
ATOM 1143 O O . VAL A 1 149 ? 12.670 23.921 38.236 1.00 47.22 149 VAL A O 1
ATOM 1147 N N . GLU A 1 150 ? 11.341 22.139 38.092 1.00 43.84 150 GLU A N 1
ATOM 1148 C CA . GLU A 1 150 ? 11.983 21.318 39.151 1.00 45.81 150 GLU A CA 1
ATOM 1149 C C . GLU A 1 150 ? 12.019 19.851 38.737 1.00 45.94 150 GLU A C 1
ATOM 1150 O O . GLU A 1 150 ? 11.166 19.419 37.984 1.00 46.04 150 GLU A O 1
ATOM 1156 N N . PHE A 1 151 ? 12.948 19.102 39.307 1.00 43.79 151 PHE A N 1
ATOM 1157 C CA . PHE A 1 151 ? 12.965 17.629 39.237 1.00 43.65 151 PHE A CA 1
ATOM 1158 C C . PHE A 1 151 ? 12.220 17.097 40.446 1.00 46.30 151 PHE A C 1
ATOM 1159 O O . PHE A 1 151 ? 12.279 17.653 41.476 1.00 46.91 151 PHE A O 1
ATOM 1167 N N . ALA A 1 152 ? 11.496 16.019 40.263 1.00 52.61 152 ALA A N 1
ATOM 1168 C CA . ALA A 1 152 ? 10.621 15.462 41.303 1.00 54.73 152 ALA A CA 1
ATOM 1169 C C . ALA A 1 152 ? 11.522 14.905 42.382 1.00 54.44 152 ALA A C 1
ATOM 1170 O O . ALA A 1 152 ? 12.664 14.578 42.080 1.00 55.76 152 ALA A O 1
ATOM 1172 N N . PRO A 1 153 ? 11.019 14.781 43.631 1.00 59.35 153 PRO A N 1
ATOM 1173 C CA . PRO A 1 153 ? 11.736 14.085 44.695 1.00 60.59 153 PRO A CA 1
ATOM 1174 C C . PRO A 1 153 ? 12.086 12.633 44.293 1.00 68.94 153 PRO A C 1
ATOM 1175 O O . PRO A 1 153 ? 11.265 11.962 43.623 1.00 77.80 153 PRO A O 1
ATOM 1179 N N . ARG A 1 154 ? 13.284 12.191 44.703 1.00 65.53 154 ARG A N 1
ATOM 1180 C CA . ARG A 1 154 ? 13.836 10.843 44.412 1.00 65.58 154 ARG A CA 1
ATOM 1181 C C . ARG A 1 154 ? 12.965 9.762 45.075 1.00 80.22 154 ARG A C 1
ATOM 1182 O O . ARG A 1 154 ? 12.212 10.098 46.054 1.00 76.30 154 ARG A O 1
ATOM 1190 N N . VAL A 1 155 ? 13.053 8.522 44.558 1.00 98.73 155 VAL A N 1
ATOM 1191 C CA . VAL A 1 155 ? 12.576 7.272 45.241 1.00 106.44 155 VAL A CA 1
ATOM 1192 C C . VAL A 1 155 ? 13.629 6.157 45.114 1.00 106.66 155 VAL A C 1
ATOM 1193 O O . VAL A 1 155 ? 14.192 6.006 44.005 1.00 99.72 155 VAL A O 1
ATOM 1197 N N . GLU A 1 167 ? 17.312 7.018 43.456 1.00 100.63 167 GLU A N 1
ATOM 1198 C CA . GLU A 1 167 ? 18.219 7.588 42.427 1.00 102.63 167 GLU A CA 1
ATOM 1199 C C . GLU A 1 167 ? 17.391 8.041 41.214 1.00 106.50 167 GLU A C 1
ATOM 1200 O O . GLU A 1 167 ? 17.853 8.960 40.461 1.00 92.33 167 GLU A O 1
ATOM 1206 N N . VAL A 1 168 ? 16.213 7.428 41.027 1.00 94.23 168 VAL A N 1
ATOM 1207 C CA . VAL A 1 168 ? 15.253 7.789 39.940 1.00 95.83 168 VAL A CA 1
ATOM 1208 C C . VAL A 1 168 ? 14.068 8.610 40.502 1.00 74.19 168 VAL A C 1
ATOM 1209 O O . VAL A 1 168 ? 13.695 8.470 41.715 1.00 72.07 168 VAL A O 1
ATOM 1213 N N . GLY A 1 169 ? 13.492 9.433 39.618 1.00 64.01 169 GLY A N 1
ATOM 1214 C CA . GLY A 1 169 ? 12.457 10.434 39.915 1.00 53.73 169 GLY A CA 1
ATOM 1215 C C . GLY A 1 169 ? 11.075 10.058 39.413 1.00 49.44 169 GLY A C 1
ATOM 1216 O O . GLY A 1 169 ? 10.235 10.953 39.377 1.00 52.83 169 GLY A O 1
ATOM 1217 N N . PHE A 1 170 ? 10.819 8.777 39.127 1.00 56.32 170 PHE A N 1
ATOM 1218 C CA . PHE A 1 170 ? 9.478 8.254 38.725 1.00 60.74 170 PHE A CA 1
ATOM 1219 C C . PHE A 1 170 ? 8.523 8.226 39.923 1.00 52.88 170 PHE A C 1
ATOM 1220 O O . PHE A 1 170 ? 8.226 7.160 40.463 1.00 53.19 170 PHE A O 1
ATOM 1228 N N . ASN A 1 171 ? 8.039 9.395 40.310 1.00 53.52 171 ASN A N 1
ATOM 1229 C CA . ASN A 1 171 ? 7.415 9.601 41.633 1.00 56.45 171 ASN A CA 1
ATOM 1230 C C . ASN A 1 171 ? 6.262 10.584 41.458 1.00 52.59 171 ASN A C 1
ATOM 1231 O O . ASN A 1 171 ? 6.502 11.795 41.649 1.00 52.81 171 ASN A O 1
ATOM 1236 N N . LEU A 1 172 ? 5.059 10.099 41.149 1.00 47.79 172 LEU A N 1
ATOM 1237 C CA . LEU A 1 172 ? 3.898 11.010 40.945 1.00 50.71 172 LEU A CA 1
ATOM 1238 C C . LEU A 1 172 ? 3.475 11.678 42.260 1.00 55.59 172 LEU A C 1
ATOM 1239 O O . LEU A 1 172 ? 3.246 12.888 42.296 1.00 53.78 172 LEU A O 1
ATOM 1244 N N . PRO A 1 173 ? 3.326 10.957 43.397 1.00 61.07 173 PRO A N 1
ATOM 1245 C CA . PRO A 1 173 ? 2.936 11.642 44.641 1.00 60.21 173 PRO A CA 1
ATOM 1246 C C . PRO A 1 173 ? 3.882 12.810 45.009 1.00 53.51 173 PRO A C 1
ATOM 1247 O O . PRO A 1 173 ? 3.406 13.932 45.276 1.00 48.94 173 PRO A O 1
ATOM 1251 N N . GLY A 1 174 ? 5.196 12.561 44.951 1.00 49.85 174 GLY A N 1
ATOM 1252 C CA . GLY A 1 174 ? 6.222 13.606 45.133 1.00 51.62 174 GLY A CA 1
ATOM 1253 C C . GLY A 1 174 ? 6.064 14.734 44.125 1.00 53.11 174 GLY A C 1
ATOM 1254 O O . GLY A 1 174 ? 6.171 15.923 44.515 1.00 54.45 174 GLY A O 1
ATOM 1255 N N . ALA A 1 175 ? 5.814 14.400 42.864 1.00 49.49 175 ALA A N 1
ATOM 1256 C CA . ALA A 1 175 ? 5.645 15.425 41.819 1.00 46.54 175 ALA A CA 1
ATOM 1257 C C . ALA A 1 175 ? 4.440 16.293 42.224 1.00 45.96 175 ALA A C 1
ATOM 1258 O O . ALA A 1 175 ? 4.460 17.515 42.006 1.00 57.04 175 ALA A O 1
ATOM 1260 N N . LEU A 1 176 ? 3.394 15.700 42.771 1.00 51.88 176 LEU A N 1
ATOM 1261 C CA . LEU A 1 176 ? 2.138 16.465 43.040 1.00 56.80 176 LEU A CA 1
ATOM 1262 C C . LEU A 1 176 ? 2.410 17.444 44.180 1.00 51.55 176 LEU A C 1
ATOM 1263 O O . LEU A 1 176 ? 1.945 18.622 44.114 1.00 51.72 176 LEU A O 1
ATOM 1268 N N . ALA A 1 177 ? 3.132 16.974 45.197 1.00 53.66 177 ALA A N 1
ATOM 1269 C CA . ALA A 1 177 ? 3.507 17.802 46.365 1.00 58.24 177 ALA A CA 1
ATOM 1270 C C . ALA A 1 177 ? 4.390 18.965 45.897 1.00 61.03 177 ALA A C 1
ATOM 1271 O O . ALA A 1 177 ? 4.077 20.122 46.235 1.00 54.69 177 ALA A O 1
ATOM 1273 N N . ALA A 1 178 ? 5.428 18.671 45.109 1.00 56.53 178 ALA A N 1
ATOM 1274 C CA . ALA A 1 178 ? 6.311 19.698 44.523 1.00 50.28 178 ALA A CA 1
ATOM 1275 C C . ALA A 1 178 ? 5.464 20.673 43.711 1.00 51.97 178 ALA A C 1
ATOM 1276 O O . ALA A 1 178 ? 5.678 21.859 43.841 1.00 57.87 178 ALA A O 1
ATOM 1278 N N . ALA A 1 179 ? 4.480 20.185 42.976 1.00 51.86 179 ALA A N 1
ATOM 1279 C CA . ALA A 1 179 ? 3.657 21.102 42.168 1.00 51.60 179 ALA A CA 1
ATOM 1280 C C . ALA A 1 179 ? 2.810 22.023 43.046 1.00 53.85 179 ALA A C 1
ATOM 1281 O O . ALA A 1 179 ? 2.788 23.201 42.752 1.00 55.57 179 ALA A O 1
ATOM 1283 N N . ASN A 1 180 ? 2.112 21.478 44.048 1.00 61.66 180 ASN A N 1
ATOM 1284 C CA . ASN A 1 180 ? 1.266 22.315 44.944 1.00 76.09 180 ASN A CA 1
ATOM 1285 C C . ASN A 1 180 ? 2.154 23.380 45.597 1.00 66.46 180 ASN A C 1
ATOM 1286 O O . ASN A 1 180 ? 1.688 24.523 45.776 1.00 68.79 180 ASN A O 1
ATOM 1291 N N . ARG A 1 181 ? 3.386 22.991 45.933 1.00 64.84 181 ARG A N 1
ATOM 1292 C CA . ARG A 1 181 ? 4.411 23.873 46.559 1.00 63.05 181 ARG A CA 1
ATOM 1293 C C . ARG A 1 181 ? 4.750 25.041 45.617 1.00 71.60 181 ARG A C 1
ATOM 1294 O O . ARG A 1 181 ? 4.698 26.217 46.025 1.00 71.44 181 ARG A O 1
ATOM 1302 N N . MET A 1 182 ? 5.090 24.756 44.379 1.00 65.32 182 MET A N 1
ATOM 1303 C CA . MET A 1 182 ? 5.522 25.824 43.446 1.00 65.66 182 MET A CA 1
ATOM 1304 C C . MET A 1 182 ? 4.313 26.670 43.042 1.00 65.51 182 MET A C 1
ATOM 1305 O O . MET A 1 182 ? 4.520 27.823 42.630 1.00 62.41 182 MET A O 1
ATOM 1310 N N . ARG A 1 183 ? 3.100 26.113 43.168 1.00 68.89 183 ARG A N 1
ATOM 1311 C CA . ARG A 1 183 ? 1.835 26.828 42.834 1.00 76.44 183 ARG A CA 1
ATOM 1312 C C . ARG A 1 183 ? 1.597 27.917 43.889 1.00 70.59 183 ARG A C 1
ATOM 1313 O O . ARG A 1 183 ? 1.354 29.076 43.484 1.00 70.86 183 ARG A O 1
ATOM 1321 N N . LYS A 1 184 ? 1.683 27.558 45.182 1.00 77.43 184 LYS A N 1
ATOM 1322 C CA . LYS A 1 184 ? 1.398 28.489 46.311 1.00 87.32 184 LYS A CA 1
ATOM 1323 C C . LYS A 1 184 ? 2.515 29.543 46.353 1.00 95.90 184 LYS A C 1
ATOM 1324 O O . LYS A 1 184 ? 2.136 30.696 46.546 1.00 95.08 184 LYS A O 1
ATOM 1330 N N . GLU A 1 185 ? 3.788 29.203 46.073 1.00 101.60 185 GLU A N 1
ATOM 1331 C CA . GLU A 1 185 ? 4.911 30.193 46.004 1.00 87.33 185 GLU A CA 1
ATOM 1332 C C . GLU A 1 185 ? 4.628 31.238 44.921 1.00 83.38 185 GLU A C 1
ATOM 1333 O O . GLU A 1 185 ? 5.040 32.394 45.144 1.00 105.19 185 GLU A O 1
ATOM 1339 N N . GLY A 1 186 ? 3.924 30.865 43.842 1.00 102.39 186 GLY A N 1
ATOM 1340 C CA . GLY A 1 186 ? 3.616 31.742 42.693 1.00 104.91 186 GLY A CA 1
ATOM 1341 C C . GLY A 1 186 ? 2.475 32.721 42.963 1.00 112.89 186 GLY A C 1
ATOM 1342 O O . GLY A 1 186 ? 2.234 33.561 42.060 1.00 104.35 186 GLY A O 1
ATOM 1343 N N . ARG A 1 187 ? 1.832 32.667 44.150 1.00 150.94 187 ARG A N 1
ATOM 1344 C CA . ARG A 1 187 ? 0.643 33.490 44.549 1.00 140.48 187 ARG A CA 1
ATOM 1345 C C . ARG A 1 187 ? 0.976 34.528 45.638 1.00 148.18 187 ARG A C 1
ATOM 1346 O O . ARG A 1 187 ? 0.621 35.714 45.440 1.00 150.28 187 ARG A O 1
ATOM 1354 N N . SER A 1 188 ? 1.603 34.048 46.713 1.00 144.88 188 SER A N 1
ATOM 1355 C CA . SER A 1 188 ? 1.998 34.884 47.870 1.00 135.49 188 SER A CA 1
ATOM 1356 C C . SER A 1 188 ? 2.799 36.092 47.373 1.00 132.74 188 SER A C 1
ATOM 1357 O O . SER A 1 188 ? 2.663 36.405 46.173 1.00 141.18 188 SER A O 1
#